Protein AF-A0A960AK36-F1 (afdb_monomer)

Mean predicted aligned error: 11.41 Å

Foldseek 3Di:
DPLVVCLVVVLVVLLVVLVVVLQVVCCVVPVHDDQDPPDPVDPPVVNVVSVVVSVVSSVVSSVVSVVVSVVVVVPPPPPPDD

Secondary structure (DSSP, 8-state):
--HHHHHHHHHHHHHHHHHHHHHHHHHHHTTT----TT-SSS-HHHHHHHHHHHHHHHHHHHH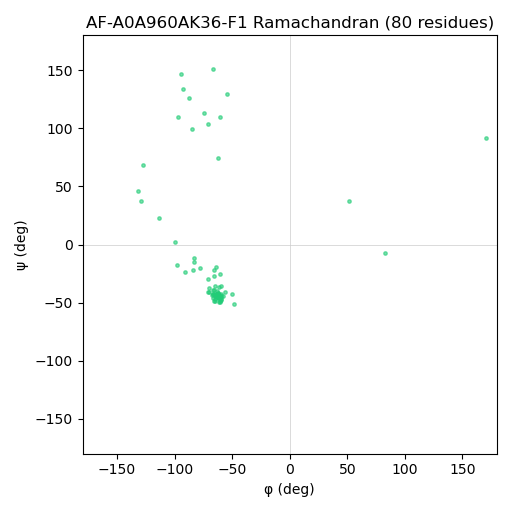HHHHHHHHHHHS-S--S--

pLDDT: mean 74.16, std 10.34, range [43.38, 89.38]

Sequence (82 aa):
MNPRLLTPLVSVGAAWATKKSLNAMYARRHDGTIPSKDDVDVPFARVLIWALATAVVVALVDVAVQQGMARLAERPHGELEA

Structure (mmCIF, N/CA/C/O backbone):
data_AF-A0A960AK36-F1
#
_entry.id   AF-A0A960AK36-F1
#
loop_
_atom_site.group_PDB
_atom_site.id
_atom_site.type_symbol
_atom_site.label_atom_id
_atom_site.label_alt_id
_atom_site.label_comp_id
_atom_site.label_asym_id
_atom_site.label_entity_id
_atom_site.label_seq_id
_atom_site.pdbx_PDB_ins_code
_atom_site.Cartn_x
_atom_site.Cartn_y
_atom_site.Cartn_z
_atom_site.occupancy
_atom_site.B_iso_or_equiv
_atom_site.auth_seq_id
_atom_site.auth_comp_id
_atom_site.auth_asym_id
_atom_site.auth_atom_id
_atom_site.pdbx_PDB_model_num
ATOM 1 N N . MET A 1 1 ? 22.346 -6.074 -18.339 1.00 56.56 1 MET A N 1
ATOM 2 C CA . MET A 1 1 ? 21.734 -6.756 -17.168 1.00 56.56 1 MET A CA 1
ATOM 3 C C . MET A 1 1 ? 20.277 -7.050 -17.489 1.00 56.56 1 MET A C 1
ATOM 5 O O . MET A 1 1 ? 19.622 -6.167 -18.017 1.00 56.56 1 MET A O 1
ATOM 9 N N . ASN A 1 2 ? 19.783 -8.270 -17.251 1.00 64.06 2 ASN A N 1
ATOM 10 C CA . ASN A 1 2 ? 18.424 -8.659 -17.647 1.00 64.06 2 ASN A CA 1
ATOM 11 C C . ASN A 1 2 ? 17.385 -8.006 -16.703 1.00 64.06 2 ASN A C 1
ATOM 13 O O . ASN A 1 2 ? 17.350 -8.368 -15.525 1.00 64.06 2 ASN A O 1
ATOM 17 N N . PRO A 1 3 ? 16.543 -7.065 -17.174 1.00 61.72 3 PRO A N 1
ATOM 18 C CA . PRO A 1 3 ? 15.605 -6.320 -16.328 1.00 61.72 3 PRO A CA 1
ATOM 19 C C . PRO A 1 3 ? 14.594 -7.223 -15.613 1.00 61.72 3 PRO A C 1
ATOM 21 O O . PRO A 1 3 ? 14.154 -6.886 -14.516 1.00 61.72 3 PRO A O 1
ATOM 24 N N . ARG A 1 4 ? 14.308 -8.409 -16.172 1.00 61.22 4 ARG A N 1
ATOM 25 C CA . ARG A 1 4 ? 13.435 -9.432 -15.571 1.00 61.22 4 ARG A CA 1
ATOM 26 C C . ARG A 1 4 ? 14.001 -10.039 -14.282 1.00 61.22 4 ARG A C 1
ATOM 28 O O . ARG A 1 4 ? 13.242 -10.562 -13.477 1.00 61.22 4 ARG A O 1
ATOM 35 N N . LEU A 1 5 ? 15.320 -9.965 -14.074 1.00 71.94 5 LEU A N 1
ATOM 36 C CA . LEU A 1 5 ? 15.975 -10.454 -12.854 1.00 71.94 5 LEU A CA 1
ATOM 37 C C . LEU A 1 5 ? 15.943 -9.423 -11.716 1.00 71.94 5 LEU A C 1
ATOM 39 O O . LEU A 1 5 ? 16.046 -9.797 -10.552 1.00 71.94 5 LEU A O 1
ATOM 43 N N . LEU A 1 6 ? 15.778 -8.134 -12.034 1.00 68.81 6 LEU A N 1
ATOM 44 C CA . LEU A 1 6 ? 15.693 -7.057 -11.040 1.00 68.81 6 LEU A CA 1
ATOM 45 C C . LEU A 1 6 ? 14.254 -6.770 -10.603 1.00 68.81 6 LEU A C 1
ATOM 47 O O . LEU A 1 6 ? 14.047 -6.284 -9.495 1.00 68.81 6 LEU A O 1
ATOM 51 N N . THR A 1 7 ? 13.262 -7.102 -11.433 1.00 70.12 7 THR A N 1
ATOM 52 C CA . THR A 1 7 ? 11.836 -6.871 -11.156 1.00 70.12 7 THR A CA 1
ATOM 53 C C . THR A 1 7 ? 11.386 -7.340 -9.765 1.00 70.12 7 THR A C 1
ATOM 55 O O . THR A 1 7 ? 10.836 -6.514 -9.039 1.00 70.12 7 THR A O 1
ATOM 58 N N . PRO A 1 8 ? 11.651 -8.588 -9.318 1.00 74.69 8 PRO A N 1
ATOM 59 C CA . PRO A 1 8 ? 11.186 -9.035 -8.003 1.00 74.69 8 PRO A CA 1
ATOM 60 C C . PRO A 1 8 ? 11.836 -8.267 -6.842 1.00 74.69 8 PRO A C 1
ATOM 62 O O . PRO A 1 8 ? 11.163 -7.956 -5.863 1.00 74.69 8 PRO A O 1
ATOM 65 N N . LEU A 1 9 ? 13.117 -7.897 -6.959 1.00 79.75 9 LEU A N 1
ATOM 66 C CA . LEU A 1 9 ? 13.819 -7.097 -5.946 1.00 79.75 9 LEU A CA 1
ATOM 67 C C . LEU A 1 9 ? 13.246 -5.680 -5.850 1.00 79.75 9 LEU A C 1
ATOM 69 O O . LEU A 1 9 ? 13.022 -5.172 -4.751 1.00 79.75 9 LEU A O 1
ATOM 73 N N . VAL A 1 10 ? 12.968 -5.063 -6.999 1.00 75.06 10 VAL A N 1
ATOM 74 C CA . VAL A 1 10 ? 12.362 -3.730 -7.066 1.00 75.06 10 VAL A CA 1
ATOM 75 C C . VAL A 1 10 ? 10.945 -3.755 -6.489 1.00 75.06 10 VAL A C 1
ATOM 77 O O . VAL A 1 10 ? 10.618 -2.881 -5.690 1.00 75.06 10 VAL A O 1
ATOM 80 N N . SER A 1 11 ? 10.132 -4.771 -6.796 1.00 73.75 11 SER A N 1
ATOM 81 C CA . SER A 1 11 ? 8.783 -4.919 -6.230 1.00 73.75 11 SER A CA 1
ATOM 82 C C . SER A 1 11 ? 8.800 -5.111 -4.710 1.00 73.75 11 SER A C 1
ATOM 84 O O . SER A 1 11 ? 8.037 -4.451 -4.004 1.00 73.75 11 SER A O 1
ATOM 86 N N . VAL A 1 12 ? 9.697 -5.949 -4.174 1.00 82.88 12 VAL A N 1
ATOM 87 C CA . VAL A 1 12 ? 9.846 -6.125 -2.715 1.00 82.88 12 VAL A CA 1
ATOM 88 C C . VAL A 1 12 ? 10.270 -4.814 -2.046 1.00 82.88 12 VAL A C 1
ATOM 90 O O . VAL A 1 12 ? 9.696 -4.424 -1.026 1.00 82.88 12 VAL A O 1
ATOM 93 N N . GLY A 1 13 ? 11.231 -4.097 -2.637 1.00 81.88 13 GLY A N 1
ATOM 94 C CA . GLY A 1 13 ? 11.672 -2.792 -2.144 1.00 81.88 13 GLY A CA 1
ATOM 95 C C . GLY A 1 13 ? 10.559 -1.741 -2.174 1.00 81.88 13 GLY A C 1
ATOM 96 O O . GLY A 1 13 ? 10.351 -1.033 -1.187 1.00 81.88 13 GLY A O 1
ATOM 97 N N . ALA A 1 14 ? 9.797 -1.682 -3.266 1.00 76.81 14 ALA A N 1
ATOM 98 C CA . ALA A 1 14 ? 8.673 -0.768 -3.432 1.00 76.81 14 ALA A CA 1
ATOM 99 C C . ALA A 1 14 ? 7.558 -1.046 -2.416 1.00 76.81 14 ALA A C 1
ATOM 101 O O . ALA A 1 14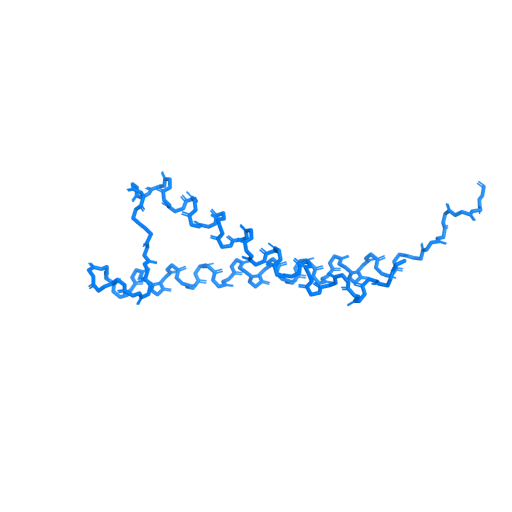 ? 7.056 -0.113 -1.783 1.00 76.81 14 ALA A O 1
ATOM 102 N N . ALA A 1 15 ? 7.219 -2.316 -2.184 1.00 75.56 15 ALA A N 1
ATOM 103 C CA . ALA A 1 15 ? 6.231 -2.709 -1.184 1.00 75.56 15 ALA A CA 1
ATOM 104 C C . ALA A 1 15 ? 6.671 -2.308 0.235 1.00 75.56 15 ALA A C 1
ATOM 106 O O . ALA A 1 15 ? 5.888 -1.727 0.993 1.00 75.56 15 ALA A O 1
ATOM 107 N N . TRP A 1 16 ? 7.937 -2.555 0.588 1.00 81.75 16 TRP A N 1
ATOM 108 C CA . TRP A 1 16 ? 8.480 -2.186 1.896 1.00 81.75 16 TRP A CA 1
ATOM 109 C C . TRP A 1 16 ? 8.510 -0.667 2.105 1.00 81.75 16 TRP A C 1
ATOM 111 O O . TRP A 1 16 ? 8.050 -0.177 3.139 1.00 81.75 16 TRP A O 1
ATOM 121 N N . ALA A 1 17 ? 8.990 0.090 1.114 1.00 81.44 17 ALA A N 1
ATOM 122 C CA . ALA A 1 17 ? 9.047 1.550 1.168 1.00 81.44 17 ALA A CA 1
ATOM 123 C C . ALA A 1 17 ? 7.647 2.177 1.256 1.00 81.44 17 ALA A C 1
ATOM 125 O O . ALA A 1 17 ? 7.420 3.106 2.036 1.00 81.44 17 ALA A O 1
ATOM 126 N N . THR A 1 18 ? 6.684 1.627 0.516 1.00 78.06 18 THR A N 1
ATOM 127 C CA . THR A 1 18 ? 5.285 2.073 0.542 1.00 78.06 18 THR A CA 1
ATOM 128 C C . THR A 1 18 ? 4.661 1.823 1.909 1.00 78.06 18 THR A C 1
ATOM 130 O O . THR A 1 18 ? 4.133 2.742 2.529 1.00 78.06 18 THR A O 1
ATOM 133 N N . LYS A 1 19 ? 4.810 0.613 2.456 1.00 77.94 19 LYS A N 1
ATOM 134 C CA . LYS A 1 19 ? 4.308 0.295 3.798 1.00 77.94 19 LYS A CA 1
ATOM 135 C C . LYS A 1 19 ? 4.945 1.187 4.869 1.00 77.94 19 LYS A C 1
ATOM 137 O O . LYS A 1 19 ? 4.250 1.688 5.749 1.00 77.94 19 LYS A O 1
ATOM 142 N N . LYS A 1 20 ? 6.260 1.421 4.787 1.00 81.75 20 LYS A N 1
ATOM 143 C CA . LYS A 1 20 ? 6.991 2.267 5.741 1.00 81.75 20 LYS A CA 1
ATOM 144 C C . LYS A 1 20 ? 6.547 3.728 5.680 1.00 81.75 20 LYS A C 1
ATOM 146 O O . LYS A 1 20 ? 6.346 4.339 6.726 1.00 81.75 20 LYS A O 1
ATOM 151 N N . SER A 1 21 ? 6.382 4.280 4.480 1.00 78.44 21 SER A N 1
ATOM 152 C CA . SER A 1 21 ? 5.948 5.670 4.291 1.00 78.44 21 SER A CA 1
ATOM 153 C C . SER A 1 21 ? 4.507 5.893 4.751 1.00 78.44 21 SER A C 1
ATOM 155 O O . SER A 1 21 ? 4.256 6.849 5.481 1.00 78.44 21 SER A O 1
ATOM 157 N N . LEU A 1 22 ? 3.589 4.979 4.425 1.00 75.50 22 LEU A N 1
ATOM 158 C CA . LEU A 1 22 ? 2.197 5.033 4.883 1.00 75.50 22 LEU A CA 1
ATOM 159 C C . LEU A 1 22 ? 2.097 4.997 6.408 1.00 75.50 22 LEU A C 1
ATOM 161 O O . LEU A 1 22 ? 1.445 5.851 7.009 1.00 75.50 22 LEU A O 1
ATOM 165 N N . ASN A 1 23 ? 2.813 4.064 7.037 1.00 76.94 23 ASN A N 1
ATOM 166 C CA . ASN A 1 23 ? 2.875 3.958 8.491 1.00 76.94 23 ASN A CA 1
ATOM 167 C C . ASN A 1 23 ? 3.442 5.233 9.137 1.00 76.94 23 ASN A C 1
ATOM 169 O O . ASN A 1 23 ? 2.882 5.726 10.113 1.00 76.94 23 ASN A O 1
ATOM 173 N N . ALA A 1 24 ? 4.513 5.805 8.577 1.00 77.94 24 ALA A N 1
ATOM 174 C CA . ALA A 1 24 ? 5.119 7.034 9.089 1.00 77.94 24 ALA A CA 1
ATOM 175 C C . ALA A 1 24 ? 4.194 8.257 8.948 1.00 77.94 24 ALA A C 1
ATOM 177 O O . ALA A 1 24 ? 4.130 9.096 9.846 1.00 77.94 24 ALA A O 1
ATOM 178 N N . MET A 1 25 ? 3.463 8.362 7.835 1.00 72.75 25 MET A N 1
ATOM 179 C CA . MET A 1 25 ? 2.567 9.490 7.577 1.0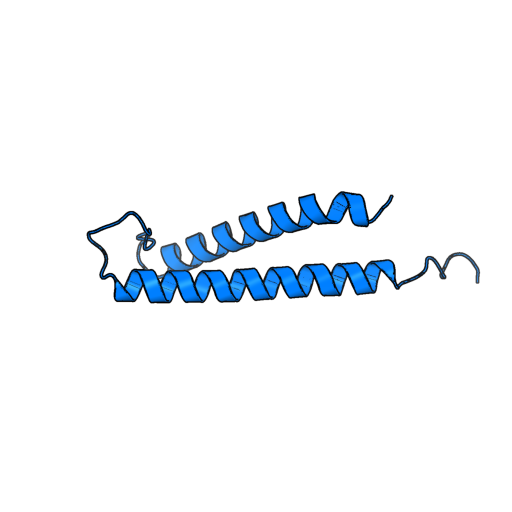0 72.75 25 MET A CA 1
ATOM 180 C C . MET A 1 25 ? 1.338 9.459 8.492 1.00 72.75 25 MET A C 1
ATOM 182 O O . MET A 1 25 ? 0.948 10.494 9.033 1.00 72.75 25 MET A O 1
ATOM 186 N N . TYR A 1 26 ? 0.771 8.272 8.717 1.00 66.88 26 TYR A N 1
ATOM 187 C CA . TYR A 1 26 ? -0.341 8.095 9.648 1.00 66.88 26 TYR A CA 1
ATOM 188 C C . TYR A 1 26 ? 0.083 8.355 11.093 1.00 66.88 26 TYR A C 1
ATOM 190 O O . TYR A 1 26 ? -0.568 9.130 11.790 1.00 66.88 26 TYR A O 1
ATOM 198 N N . ALA A 1 27 ? 1.223 7.794 11.515 1.00 75.12 27 ALA A N 1
ATOM 199 C CA . ALA A 1 27 ? 1.801 8.037 12.834 1.00 75.12 27 ALA A CA 1
ATOM 200 C C . ALA A 1 27 ? 2.031 9.535 13.096 1.00 75.12 27 ALA A C 1
ATOM 202 O O . ALA A 1 27 ? 1.715 10.027 14.174 1.00 75.12 27 ALA A O 1
ATOM 203 N N . ARG A 1 28 ? 2.503 10.287 12.092 1.00 75.31 28 ARG A N 1
ATOM 204 C CA . ARG A 1 28 ? 2.714 11.739 12.199 1.00 75.31 28 ARG A CA 1
ATOM 205 C C . ARG A 1 28 ? 1.419 12.537 12.381 1.00 75.31 28 ARG A C 1
ATOM 207 O O . ARG A 1 28 ? 1.470 13.637 12.922 1.00 75.31 28 ARG A O 1
ATOM 214 N N . ARG A 1 29 ? 0.278 12.035 11.900 1.00 71.69 29 ARG A N 1
ATOM 215 C CA . ARG A 1 29 ? -1.014 12.738 11.975 1.00 71.69 29 ARG A CA 1
ATOM 216 C C . ARG A 1 29 ? -1.898 12.286 13.143 1.00 71.69 29 ARG A C 1
ATOM 218 O O . ARG A 1 29 ? -2.817 13.014 13.501 1.00 71.69 29 ARG A O 1
ATOM 225 N N . HIS A 1 30 ? -1.625 11.120 13.723 1.00 68.88 30 HIS A N 1
ATOM 226 C CA . HIS A 1 30 ? -2.463 10.483 14.744 1.00 68.88 30 HIS A CA 1
ATOM 227 C C . HIS A 1 30 ? -1.670 10.057 15.998 1.00 68.88 30 HIS A C 1
ATOM 229 O O . HIS A 1 30 ? -1.936 9.000 16.565 1.00 68.88 30 HIS A O 1
ATOM 235 N N . ASP A 1 31 ? -0.683 10.863 16.415 1.00 65.12 31 ASP A N 1
ATOM 236 C CA . ASP A 1 31 ? 0.129 10.657 17.633 1.00 65.12 31 ASP A CA 1
ATOM 237 C C . ASP A 1 31 ? 0.751 9.252 17.761 1.00 65.12 31 ASP A C 1
ATOM 239 O O . ASP A 1 31 ? 0.854 8.673 18.837 1.00 65.12 31 ASP A O 1
ATOM 243 N N . GLY A 1 32 ? 1.184 8.675 16.638 1.00 60.69 32 GLY A N 1
ATOM 244 C CA . GLY A 1 32 ? 1.945 7.424 16.620 1.00 60.69 32 GLY A CA 1
ATOM 245 C C . GLY A 1 32 ? 1.129 6.132 16.690 1.00 60.69 32 GLY A C 1
ATOM 246 O O . GLY A 1 32 ? 1.703 5.063 16.488 1.00 60.69 32 GLY A O 1
ATOM 247 N N . THR A 1 33 ? -0.189 6.189 16.902 1.00 63.34 33 THR A N 1
ATOM 248 C CA . THR A 1 33 ? -1.027 4.977 16.964 1.00 63.34 33 THR A CA 1
ATOM 249 C C . THR A 1 33 ? -1.451 4.536 15.566 1.00 63.34 33 THR A C 1
ATOM 251 O O . THR A 1 33 ? -2.360 5.094 14.958 1.00 63.34 33 THR A O 1
ATOM 254 N N . ILE A 1 34 ? -0.757 3.541 15.011 1.00 64.50 34 ILE A N 1
ATOM 255 C CA . ILE A 1 34 ? -1.089 2.954 13.706 1.00 64.50 34 ILE A CA 1
ATOM 256 C C . ILE A 1 34 ? -2.120 1.834 13.930 1.00 64.50 34 ILE A C 1
ATOM 258 O O . ILE A 1 34 ? -1.826 0.924 14.701 1.00 64.50 34 ILE A O 1
ATOM 262 N N . PRO A 1 35 ? -3.281 1.841 13.245 1.00 67.38 35 PRO A N 1
ATOM 263 C CA . PRO A 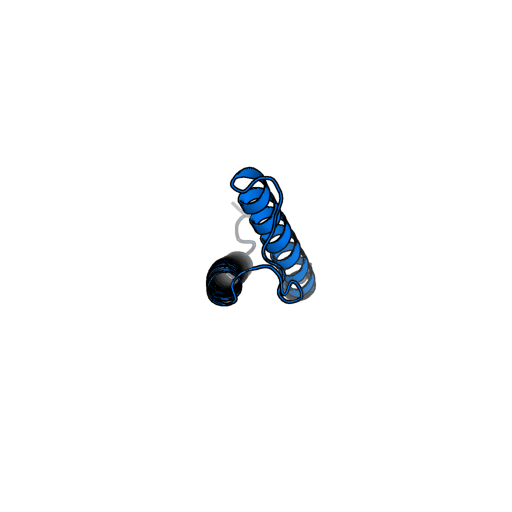1 35 ? -4.255 0.762 13.317 1.00 67.38 35 PRO A CA 1
ATOM 264 C C . PRO A 1 35 ? -3.605 -0.531 12.832 1.00 67.38 35 PRO A C 1
ATOM 266 O O . PRO A 1 35 ? -3.291 -0.674 11.645 1.00 67.38 35 PRO A O 1
ATOM 269 N N . SER A 1 36 ? -3.372 -1.460 13.754 1.00 68.81 36 SER A N 1
ATOM 270 C CA . SER A 1 36 ? -2.887 -2.795 13.428 1.00 68.81 36 SER A CA 1
ATOM 271 C C . SER A 1 36 ? -4.066 -3.750 13.291 1.00 68.81 36 SER A C 1
ATOM 273 O O . SER A 1 36 ? -5.063 -3.633 13.994 1.00 68.81 36 SER A O 1
ATOM 275 N N . LYS A 1 37 ? -3.943 -4.732 12.397 1.00 68.06 37 LYS A N 1
ATOM 276 C CA . LYS A 1 37 ? -4.932 -5.813 12.245 1.00 68.06 37 LYS A CA 1
ATOM 277 C C . LYS A 1 37 ? -5.040 -6.714 13.482 1.00 68.06 37 LYS A C 1
ATOM 279 O O . LYS A 1 37 ? -6.020 -7.434 13.614 1.00 68.06 37 LYS A O 1
ATOM 284 N N . ASP A 1 38 ? -4.020 -6.685 14.336 1.00 72.50 38 ASP A N 1
ATOM 285 C CA . ASP A 1 38 ? -3.933 -7.493 15.553 1.00 72.50 38 ASP A CA 1
ATOM 286 C C . ASP A 1 38 ? -4.326 -6.678 16.805 1.00 72.50 38 ASP A C 1
ATOM 288 O O . ASP A 1 38 ? -4.261 -7.190 17.918 1.00 72.50 38 ASP A O 1
ATOM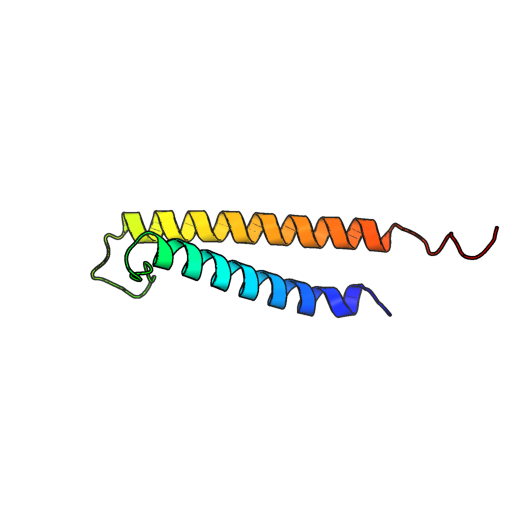 292 N N . ASP A 1 39 ? -4.717 -5.411 16.626 1.00 64.81 39 ASP A N 1
ATOM 293 C CA . ASP A 1 39 ? -5.096 -4.498 17.703 1.00 64.81 39 ASP A CA 1
ATOM 294 C C . ASP A 1 39 ? -6.624 -4.474 17.863 1.00 64.81 39 ASP A C 1
ATOM 296 O O . ASP A 1 39 ? -7.355 -3.997 16.992 1.00 64.81 39 ASP A O 1
ATOM 300 N N . VAL A 1 40 ? -7.097 -5.051 18.968 1.00 69.38 40 VAL A N 1
ATOM 301 C CA . VAL A 1 40 ? -8.522 -5.173 19.317 1.00 69.38 40 VAL A CA 1
ATOM 302 C C . VAL A 1 40 ? -9.088 -3.917 19.983 1.00 69.38 40 VAL A C 1
ATOM 304 O O . VAL A 1 40 ? -10.309 -3.793 20.075 1.00 69.38 40 VAL A O 1
ATOM 307 N N . ASP A 1 41 ? -8.237 -2.971 20.390 1.00 73.94 41 ASP A N 1
ATOM 308 C CA . ASP A 1 41 ? -8.663 -1.719 21.026 1.00 73.94 41 ASP A CA 1
ATOM 309 C C . ASP A 1 41 ? -9.082 -0.655 19.993 1.00 73.94 41 ASP A C 1
ATOM 311 O O . ASP A 1 41 ? -9.748 0.334 20.319 1.00 73.94 41 ASP A O 1
ATOM 315 N N . VAL A 1 42 ? -8.737 -0.854 18.715 1.00 74.25 42 VAL A N 1
ATOM 316 C CA . VAL A 1 42 ? -9.089 0.059 17.623 1.00 74.25 42 VAL A CA 1
ATOM 317 C C . VAL A 1 42 ? -10.405 -0.378 16.962 1.00 74.25 42 VAL A C 1
ATOM 319 O O . VAL A 1 42 ? -10.557 -1.545 16.602 1.00 74.25 42 VAL A O 1
ATOM 322 N N . PRO A 1 43 ? -11.361 0.541 16.702 1.00 81.88 43 PRO A N 1
ATOM 323 C CA . PRO A 1 43 ? -12.611 0.194 16.033 1.00 81.88 43 PRO A CA 1
ATOM 324 C C . PRO A 1 43 ? -12.374 -0.519 14.696 1.00 81.88 43 PRO A C 1
ATOM 326 O O . PRO A 1 43 ? -11.663 -0.002 13.830 1.00 81.88 43 PRO A O 1
ATOM 329 N N . PHE A 1 44 ? -13.039 -1.659 14.490 1.00 77.12 44 PHE A N 1
ATOM 330 C CA . PHE A 1 44 ? -12.900 -2.499 13.291 1.00 77.12 44 PHE A CA 1
ATOM 331 C C . PHE A 1 44 ? -13.032 -1.713 11.975 1.00 77.12 44 PHE A C 1
ATOM 333 O O . PHE A 1 44 ? -12.228 -1.878 11.058 1.00 77.12 44 PHE A O 1
ATOM 340 N N . ALA A 1 45 ? -13.995 -0.787 11.900 1.00 80.44 45 ALA A N 1
ATOM 341 C CA . ALA A 1 45 ? -14.188 0.075 10.733 1.00 80.44 45 ALA A CA 1
ATOM 342 C C . ALA A 1 45 ? -12.951 0.938 10.417 1.00 80.44 45 ALA A C 1
ATOM 344 O O . ALA A 1 45 ? -12.619 1.147 9.252 1.00 80.44 45 ALA A O 1
ATOM 345 N N . ARG A 1 46 ? -12.230 1.407 11.442 1.00 78.81 46 ARG A N 1
ATOM 346 C CA . ARG A 1 46 ? -11.015 2.216 11.282 1.00 78.81 46 ARG A CA 1
ATOM 347 C C . ARG A 1 46 ? -9.854 1.379 10.750 1.00 78.81 46 ARG A C 1
ATOM 349 O O . ARG A 1 46 ? -9.137 1.841 9.865 1.00 78.81 46 ARG A O 1
ATOM 356 N N . VAL A 1 47 ? -9.713 0.147 11.240 1.00 79.75 47 VAL A N 1
ATOM 357 C CA . VAL A 1 47 ? -8.728 -0.823 10.735 1.00 79.75 47 VAL A CA 1
ATOM 358 C C . VAL A 1 47 ? -9.012 -1.154 9.268 1.00 79.75 47 VAL A C 1
ATOM 360 O O . VAL A 1 47 ? -8.099 -1.109 8.447 1.00 79.75 47 VAL A O 1
ATOM 363 N N . LEU A 1 48 ? -10.278 -1.400 8.912 1.00 82.25 48 LEU A N 1
ATOM 364 C CA . LEU A 1 48 ? -10.700 -1.668 7.533 1.00 82.25 48 LEU A CA 1
ATOM 365 C C . LEU A 1 48 ? -10.393 -0.511 6.579 1.00 82.25 48 LEU A C 1
ATOM 367 O O . LEU A 1 48 ? -9.813 -0.734 5.519 1.00 82.25 48 LEU A O 1
ATOM 371 N N . ILE A 1 49 ? -10.753 0.722 6.948 1.00 84.62 49 ILE A N 1
ATOM 372 C CA . ILE A 1 49 ? -10.499 1.909 6.117 1.00 84.62 49 ILE A CA 1
ATOM 373 C C . ILE A 1 49 ? -8.993 2.106 5.915 1.00 84.62 49 ILE A C 1
ATOM 375 O O . ILE A 1 49 ? -8.546 2.377 4.800 1.00 84.62 49 ILE A O 1
ATOM 379 N N . TRP A 1 50 ? -8.200 1.931 6.974 1.00 81.06 50 TRP A N 1
ATOM 380 C CA . TRP A 1 50 ? -6.748 2.059 6.893 1.00 81.06 50 TRP A CA 1
ATOM 381 C C . TRP A 1 50 ? -6.109 0.967 6.026 1.00 81.06 50 TRP A C 1
ATOM 383 O O . TRP A 1 50 ? -5.246 1.252 5.189 1.00 81.06 50 TRP A O 1
ATOM 393 N N . ALA A 1 51 ? -6.568 -0.277 6.174 1.00 81.38 51 ALA A N 1
ATOM 394 C CA . ALA A 1 51 ? -6.125 -1.396 5.354 1.00 81.38 51 ALA A CA 1
ATOM 395 C C . ALA A 1 51 ? -6.473 -1.180 3.875 1.00 81.38 51 ALA A C 1
ATOM 397 O O . ALA A 1 51 ? -5.617 -1.381 3.014 1.00 81.38 51 ALA A O 1
ATOM 398 N N . LEU A 1 52 ? -7.688 -0.705 3.582 1.00 85.12 52 LEU A N 1
ATOM 399 C CA . LEU A 1 52 ? -8.124 -0.385 2.225 1.00 85.12 52 LEU A CA 1
ATOM 400 C C . LEU A 1 52 ? -7.259 0.718 1.607 1.00 85.12 52 LEU A C 1
ATOM 402 O O . LEU A 1 52 ? -6.746 0.543 0.505 1.00 85.12 52 LEU A O 1
ATOM 406 N N . ALA A 1 53 ? -7.042 1.824 2.324 1.00 82.75 53 ALA A N 1
ATOM 407 C CA . ALA A 1 53 ? -6.193 2.917 1.855 1.00 82.75 53 ALA A CA 1
ATOM 408 C C . ALA A 1 53 ? -4.764 2.435 1.560 1.00 82.75 53 ALA A C 1
ATOM 410 O O . ALA A 1 53 ? -4.199 2.741 0.510 1.00 82.75 53 ALA A O 1
ATOM 411 N N . THR A 1 54 ? -4.206 1.616 2.453 1.00 79.06 54 THR A N 1
ATOM 412 C CA . THR A 1 54 ? -2.875 1.027 2.275 1.00 79.06 54 THR A CA 1
ATOM 413 C C . THR A 1 54 ? -2.820 0.125 1.044 1.00 79.06 54 THR A C 1
ATOM 415 O O . THR A 1 54 ? -1.899 0.246 0.238 1.00 79.06 54 THR A O 1
ATOM 418 N N . ALA A 1 55 ? -3.814 -0.748 0.864 1.00 84.44 55 ALA A N 1
ATOM 419 C CA . ALA A 1 55 ? -3.884 -1.656 -0.276 1.00 84.44 55 ALA A CA 1
ATOM 420 C C . ALA A 1 55 ? -3.985 -0.901 -1.609 1.00 84.44 55 ALA A C 1
ATOM 422 O O . ALA A 1 55 ? -3.272 -1.236 -2.552 1.00 84.44 55 ALA A O 1
ATOM 423 N N . VAL A 1 56 ? -4.808 0.151 -1.671 1.00 89.38 56 VAL A N 1
ATOM 424 C CA . VAL A 1 56 ? -4.946 0.999 -2.865 1.00 89.38 56 VAL A CA 1
ATOM 425 C C . VAL A 1 56 ? -3.610 1.642 -3.234 1.00 89.38 56 VAL A C 1
ATOM 427 O O . VAL A 1 56 ? -3.198 1.577 -4.390 1.00 89.38 56 VAL A O 1
ATOM 430 N N . VAL A 1 57 ? -2.895 2.218 -2.266 1.00 84.38 57 VAL A N 1
ATOM 431 C CA . VAL A 1 57 ? -1.599 2.862 -2.534 1.00 84.38 57 VAL A CA 1
ATOM 432 C C . VAL A 1 57 ? -0.555 1.842 -2.988 1.00 84.38 57 VAL A C 1
ATOM 434 O O . VAL A 1 57 ? 0.158 2.095 -3.956 1.00 84.38 57 VAL A O 1
ATOM 437 N N . VAL A 1 58 ? -0.487 0.673 -2.346 1.00 82.94 58 VAL A N 1
ATOM 438 C CA . VAL A 1 58 ? 0.428 -0.405 -2.757 1.00 82.94 58 VAL A CA 1
ATOM 439 C C . VAL A 1 58 ? 0.136 -0.860 -4.188 1.00 82.94 58 VAL A C 1
ATOM 441 O O . VAL A 1 58 ? 1.069 -0.989 -4.978 1.00 82.94 58 VAL A O 1
ATOM 444 N N . ALA A 1 59 ? -1.137 -1.038 -4.549 1.00 85.94 59 ALA A N 1
ATOM 445 C CA . ALA A 1 59 ? -1.529 -1.424 -5.902 1.00 85.94 59 ALA A CA 1
ATOM 446 C C . ALA A 1 59 ? -1.137 -0.364 -6.946 1.00 85.94 59 ALA A C 1
ATOM 448 O O . ALA A 1 59 ? -0.613 -0.704 -8.004 1.00 85.94 59 ALA A O 1
ATOM 449 N N . LEU A 1 60 ? -1.333 0.925 -6.641 1.00 88.56 60 LEU A N 1
ATOM 450 C CA . LEU A 1 60 ? -0.929 2.018 -7.531 1.00 88.56 60 LEU A CA 1
ATOM 451 C C . LEU A 1 60 ? 0.588 2.050 -7.753 1.00 88.56 60 LEU A C 1
ATOM 453 O O . LEU A 1 60 ? 1.037 2.242 -8.883 1.00 88.56 60 LEU A O 1
ATOM 457 N N . VAL A 1 61 ? 1.375 1.843 -6.694 1.00 83.75 61 VAL A N 1
ATOM 458 C CA . VAL A 1 61 ? 2.840 1.790 -6.790 1.00 83.75 61 VAL A CA 1
ATOM 459 C C . VAL A 1 61 ? 3.287 0.600 -7.635 1.00 83.75 61 VAL A C 1
ATOM 461 O O . VAL A 1 61 ? 4.144 0.768 -8.498 1.00 83.75 61 VAL A O 1
ATOM 464 N N . ASP A 1 62 ? 2.697 -0.578 -7.434 1.00 80.69 62 ASP A N 1
ATOM 465 C CA . ASP A 1 62 ? 3.047 -1.775 -8.202 1.00 80.69 62 ASP A CA 1
ATOM 466 C C . ASP A 1 62 ? 2.767 -1.585 -9.701 1.00 80.69 62 ASP A C 1
ATOM 468 O O . ASP A 1 62 ? 3.651 -1.801 -10.532 1.00 80.69 62 ASP A O 1
ATOM 472 N N . VAL A 1 63 ? 1.593 -1.048 -10.056 1.00 88.56 63 VAL A N 1
ATOM 473 C CA . VAL A 1 63 ? 1.264 -0.705 -11.450 1.00 88.56 63 VAL A CA 1
ATOM 474 C C . VAL A 1 63 ? 2.246 0.320 -12.017 1.00 88.56 63 VAL A C 1
ATOM 476 O O . VAL A 1 63 ? 2.730 0.139 -13.134 1.00 88.56 63 VAL A O 1
ATOM 479 N N . ALA A 1 64 ? 2.576 1.378 -11.270 1.00 86.31 64 ALA A N 1
ATOM 480 C CA . ALA A 1 64 ? 3.512 2.407 -11.720 1.00 86.31 64 ALA A CA 1
ATOM 481 C C . ALA A 1 64 ? 4.920 1.843 -11.970 1.00 86.31 64 ALA A C 1
ATOM 483 O O . ALA A 1 64 ? 5.548 2.177 -12.976 1.00 86.31 64 ALA A O 1
ATOM 484 N N . VAL A 1 65 ? 5.398 0.959 -11.091 1.00 84.06 65 VAL A N 1
ATOM 485 C CA . VAL A 1 65 ? 6.692 0.281 -11.233 1.00 84.06 65 VAL A CA 1
ATOM 486 C C . VAL A 1 65 ? 6.680 -0.653 -12.438 1.00 84.06 65 VAL A C 1
ATOM 488 O O . VAL A 1 65 ? 7.583 -0.574 -13.267 1.00 84.06 65 VAL A O 1
ATOM 491 N N . GLN A 1 66 ? 5.662 -1.503 -12.58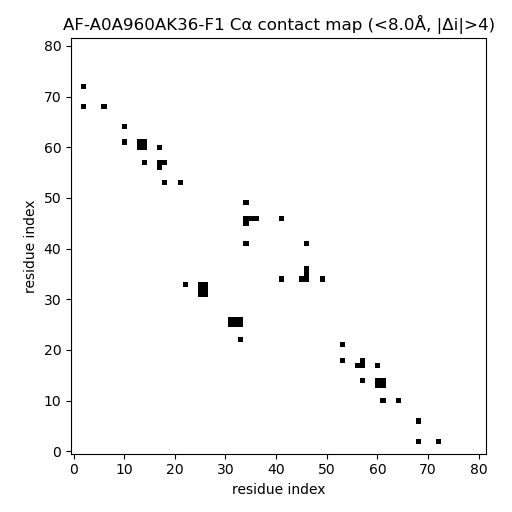4 1.00 83.12 66 GLN A N 1
ATOM 492 C CA . GLN A 1 66 ? 5.578 -2.446 -13.702 1.00 83.12 66 GLN A CA 1
ATOM 493 C C . GLN A 1 66 ? 5.466 -1.724 -15.050 1.00 83.12 66 GLN A C 1
ATOM 495 O O . GLN A 1 66 ? 6.204 -2.045 -15.980 1.00 83.12 66 GLN A O 1
ATOM 500 N N . GLN A 1 67 ? 4.613 -0.700 -15.143 1.00 85.31 67 GLN A N 1
ATOM 501 C CA . GLN A 1 67 ? 4.485 0.146 -16.334 1.00 85.31 67 GLN A CA 1
ATOM 502 C C . GLN A 1 67 ? 5.783 0.905 -16.634 1.00 85.31 67 GLN A C 1
ATOM 504 O O . GLN A 1 67 ? 6.204 0.978 -17.787 1.00 85.31 67 GLN A O 1
ATOM 509 N N . GLY A 1 68 ? 6.448 1.449 -15.611 1.00 86.00 68 GLY A N 1
ATOM 510 C CA . GLY A 1 68 ? 7.736 2.125 -15.763 1.00 86.00 68 GLY A CA 1
ATOM 511 C C . GLY A 1 68 ? 8.831 1.187 -16.275 1.00 86.00 68 GLY A C 1
ATOM 512 O O . GLY A 1 68 ? 9.552 1.533 -17.209 1.00 86.00 68 GLY A O 1
ATOM 513 N N . MET A 1 69 ? 8.914 -0.023 -15.718 1.00 81.94 69 MET A N 1
ATOM 514 C CA . MET A 1 69 ? 9.868 -1.052 -16.137 1.00 81.94 69 MET A CA 1
ATOM 515 C C . MET A 1 69 ? 9.586 -1.565 -17.550 1.00 81.94 69 MET A C 1
ATOM 517 O O . MET A 1 69 ? 10.530 -1.763 -18.311 1.00 81.94 69 MET A O 1
ATOM 521 N N . ALA A 1 70 ? 8.316 -1.744 -17.922 1.00 81.62 70 ALA A N 1
ATOM 522 C CA . ALA A 1 70 ? 7.927 -2.119 -19.279 1.00 81.62 70 ALA A CA 1
ATOM 523 C C . ALA A 1 70 ? 8.371 -1.054 -20.292 1.00 81.62 70 ALA A C 1
ATOM 525 O O . ALA A 1 70 ? 9.086 -1.370 -21.238 1.00 81.62 70 ALA A O 1
ATOM 526 N N . ARG A 1 71 ? 8.075 0.225 -20.022 1.00 81.31 71 ARG A N 1
ATOM 527 C CA . ARG A 1 71 ? 8.523 1.347 -20.864 1.00 81.31 71 ARG A CA 1
ATOM 528 C C . ARG A 1 71 ? 10.045 1.456 -20.946 1.00 81.31 71 ARG A C 1
ATOM 530 O O . ARG A 1 71 ? 10.573 1.821 -21.989 1.00 81.31 71 ARG A O 1
ATOM 537 N N . LEU A 1 72 ? 10.760 1.165 -19.858 1.00 76.88 72 LEU A N 1
ATOM 538 C CA . LEU A 1 72 ? 12.224 1.175 -19.848 1.00 76.88 72 LEU A CA 1
ATOM 539 C C . LEU A 1 72 ? 12.811 0.011 -20.657 1.00 76.88 72 LEU A C 1
ATOM 541 O O . LEU A 1 72 ? 13.818 0.196 -21.327 1.00 76.88 72 LEU A O 1
ATOM 545 N N . ALA A 1 73 ? 12.186 -1.167 -20.611 1.00 74.00 73 ALA A N 1
ATOM 546 C CA . ALA A 1 73 ? 12.587 -2.323 -21.410 1.00 74.00 73 ALA A CA 1
ATOM 547 C C . ALA A 1 73 ? 12.278 -2.141 -22.906 1.00 74.00 73 AL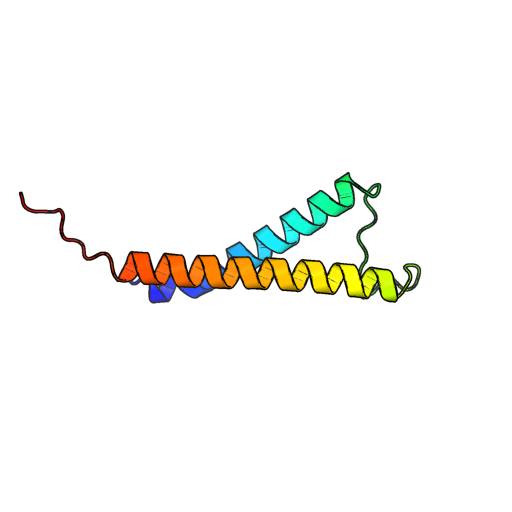A A C 1
ATOM 549 O O . ALA A 1 73 ? 12.995 -2.682 -23.743 1.00 74.00 73 ALA A O 1
ATOM 550 N N . GLU A 1 74 ? 11.232 -1.380 -23.237 1.00 73.19 74 GLU A N 1
ATOM 551 C CA . GLU A 1 74 ? 10.873 -1.016 -24.611 1.00 73.19 74 GLU A CA 1
ATOM 552 C C . GLU A 1 74 ? 11.740 0.103 -25.193 1.00 73.19 74 GLU A C 1
ATOM 554 O O . GLU A 1 74 ? 11.816 0.212 -26.413 1.00 73.19 74 GLU A O 1
ATOM 559 N N . ARG A 1 75 ? 12.414 0.916 -24.361 1.00 61.84 75 ARG A N 1
ATOM 560 C CA . ARG A 1 75 ? 13.439 1.859 -24.830 1.00 61.84 75 ARG A CA 1
ATOM 561 C C . ARG A 1 75 ? 14.665 1.057 -25.274 1.00 61.84 75 ARG A C 1
ATOM 563 O O . ARG A 1 75 ? 15.418 0.588 -24.417 1.00 61.84 75 ARG A O 1
ATOM 570 N N . PRO A 1 76 ? 14.895 0.884 -26.588 1.00 54.03 76 PRO A N 1
ATOM 571 C CA . PRO A 1 76 ? 16.081 0.197 -27.060 1.00 54.03 76 PRO A CA 1
ATOM 572 C C . PRO A 1 76 ? 17.286 1.068 -26.700 1.00 54.03 76 PRO A C 1
ATOM 574 O O . PRO A 1 76 ? 17.187 2.294 -26.658 1.00 54.03 76 PRO A O 1
ATOM 577 N N . HIS A 1 77 ? 18.441 0.453 -26.476 1.00 51.62 77 HIS A N 1
ATOM 578 C CA . HIS A 1 77 ? 19.730 1.136 -26.555 1.00 51.62 77 HIS A CA 1
ATOM 579 C C . HIS A 1 77 ? 19.953 1.643 -27.995 1.00 51.62 77 HIS A C 1
ATOM 581 O O . HIS A 1 77 ? 20.681 1.029 -28.761 1.00 51.62 77 HIS A O 1
ATOM 587 N N . GLY A 1 78 ? 19.257 2.715 -28.378 1.00 53.31 78 GLY A N 1
ATOM 588 C CA . GLY A 1 78 ? 19.270 3.324 -29.71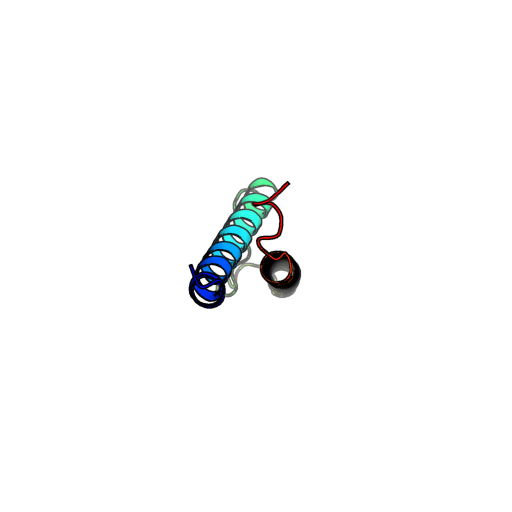0 1.00 53.31 78 GLY A CA 1
ATOM 589 C C . GLY A 1 78 ? 19.889 4.721 -29.737 1.00 53.31 78 GLY A C 1
ATOM 590 O O . GLY A 1 78 ? 19.566 5.496 -30.623 1.00 53.31 78 GLY A O 1
ATOM 591 N N . GLU A 1 79 ? 20.741 5.056 -28.766 1.00 50.59 79 GLU A N 1
ATOM 592 C CA . GLU A 1 79 ? 21.543 6.294 -28.756 1.00 50.59 79 GLU A CA 1
ATOM 593 C C . GLU A 1 79 ? 23.013 5.984 -28.429 1.00 50.59 79 GLU A C 1
ATOM 595 O O . GLU A 1 79 ? 23.652 6.620 -27.596 1.00 50.59 79 GLU A O 1
ATOM 600 N N . LEU A 1 80 ? 23.557 4.960 -29.084 1.00 56.59 80 LEU A N 1
ATOM 601 C CA . LEU A 1 80 ? 24.995 4.834 -29.302 1.00 56.59 80 LEU A CA 1
ATOM 602 C C . LEU A 1 80 ? 25.204 4.626 -30.801 1.00 56.59 80 LEU A C 1
ATOM 604 O O . LEU A 1 80 ? 25.497 3.513 -31.210 1.00 56.59 80 LEU A O 1
ATOM 608 N N . GLU A 1 81 ? 24.918 5.666 -31.590 1.00 45.31 81 GLU A N 1
ATOM 609 C CA . G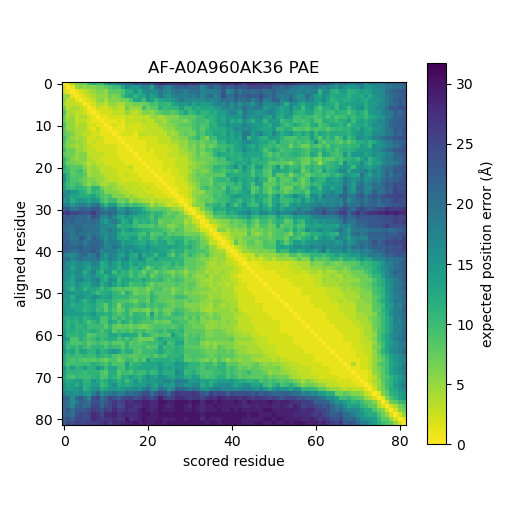LU A 1 81 ? 25.529 5.985 -32.895 1.00 45.31 81 GLU A CA 1
ATOM 610 C C . GLU A 1 81 ? 24.743 7.126 -33.569 1.00 45.31 81 GLU A C 1
ATOM 612 O O . GLU A 1 81 ? 23.759 6.895 -34.270 1.00 45.31 81 GLU A O 1
ATOM 617 N N . ALA A 1 82 ? 25.177 8.366 -33.325 1.00 43.38 82 ALA A N 1
ATOM 618 C CA . ALA A 1 82 ? 25.056 9.501 -34.245 1.00 43.38 82 ALA A CA 1
ATOM 619 C C . ALA A 1 82 ? 26.116 10.550 -33.884 1.00 43.38 82 ALA A C 1
ATOM 621 O O . ALA A 1 82 ? 26.170 10.936 -32.694 1.00 43.38 82 ALA A O 1
#

Solvent-accessible surface area (backbone atoms only — not comparable to full-atom values): 4984 Å² total; per-residue (Å²): 132,68,64,81,74,48,46,66,60,51,51,54,49,50,52,52,51,47,54,53,50,55,52,52,56,48,18,73,74,50,86,59,65,66,77,44,96,86,47,85,88,53,60,65,70,60,36,50,52,52,51,50,54,51,51,54,53,48,52,54,51,52,51,51,50,53,53,50,50,51,56,54,70,67,53,66,94,79,86,86,83,133

Radius of gyration: 18.12 Å; Cα contacts (8 Å, |Δi|>4): 30; chains: 1; bounding box: 40×23×55 Å